Protein AF-A0A2S7TFT1-F1 (afdb_monomer_lite)

Structure (mmCIF, N/CA/C/O backbone):
data_AF-A0A2S7TFT1-F1
#
_entry.id   AF-A0A2S7TFT1-F1
#
loop_
_atom_site.group_PDB
_atom_site.id
_atom_site.type_symbol
_atom_site.label_atom_id
_atom_site.label_alt_id
_atom_site.label_comp_id
_atom_site.label_asym_id
_atom_site.label_entity_id
_atom_site.label_seq_id
_atom_site.pdbx_PDB_ins_code
_atom_site.Cartn_x
_atom_site.Cartn_y
_atom_site.Cartn_z
_atom_site.occupancy
_atom_site.B_iso_or_equiv
_atom_site.auth_seq_id
_atom_site.auth_comp_id
_atom_site.auth_asym_id
_atom_site.auth_atom_id
_atom_site.pdbx_PDB_model_num
ATOM 1 N N . MET A 1 1 ? 10.275 -1.640 -24.700 1.00 67.88 1 MET A N 1
ATOM 2 C CA . MET A 1 1 ? 9.915 -1.618 -23.260 1.00 67.88 1 MET A CA 1
ATOM 3 C C . MET A 1 1 ? 9.111 -2.873 -22.939 1.00 67.88 1 MET A C 1
ATOM 5 O O . MET A 1 1 ? 8.442 -3.371 -23.838 1.00 67.88 1 MET A O 1
ATOM 9 N N . GLU A 1 2 ? 9.144 -3.419 -21.720 1.00 80.25 2 GLU A N 1
ATOM 10 C CA . GLU A 1 2 ? 8.330 -4.613 -21.397 1.00 80.25 2 GLU A CA 1
ATOM 11 C C . GLU A 1 2 ? 6.823 -4.353 -21.506 1.00 80.25 2 GLU A C 1
ATOM 13 O O . GLU A 1 2 ? 6.069 -5.223 -21.947 1.00 80.25 2 GLU A O 1
ATOM 18 N N . ARG A 1 3 ? 6.401 -3.116 -21.223 1.00 81.62 3 ARG A N 1
ATOM 19 C CA . ARG A 1 3 ? 5.028 -2.649 -21.432 1.00 81.62 3 ARG A CA 1
ATOM 20 C C . ARG A 1 3 ? 4.532 -2.891 -22.859 1.00 81.62 3 ARG A C 1
ATOM 22 O O . ARG A 1 3 ? 3.497 -3.517 -23.027 1.00 81.62 3 ARG A O 1
ATOM 29 N N . GLU A 1 4 ? 5.280 -2.478 -23.885 1.00 83.31 4 GLU A N 1
ATOM 30 C CA . GLU A 1 4 ? 4.867 -2.599 -25.301 1.00 83.31 4 GLU A CA 1
ATOM 31 C C . GLU A 1 4 ? 4.579 -4.053 -25.712 1.00 83.31 4 GLU A C 1
ATOM 33 O O . GLU A 1 4 ? 3.767 -4.313 -26.600 1.00 83.31 4 GLU A O 1
ATOM 38 N N . ARG A 1 5 ? 5.243 -5.015 -25.058 1.00 84.94 5 ARG A N 1
ATOM 39 C CA . ARG A 1 5 ? 5.025 -6.448 -25.270 1.00 84.94 5 ARG A CA 1
ATOM 40 C C . ARG A 1 5 ? 3.758 -6.954 -24.576 1.00 84.94 5 ARG A C 1
ATOM 42 O O . ARG A 1 5 ? 3.110 -7.858 -25.101 1.00 84.94 5 ARG A O 1
ATOM 49 N N . LEU A 1 6 ? 3.437 -6.422 -23.398 1.00 85.12 6 LEU A N 1
ATOM 50 C CA . LEU A 1 6 ? 2.337 -6.893 -22.551 1.00 85.12 6 LEU A CA 1
ATOM 51 C C . LEU A 1 6 ? 1.022 -6.151 -22.779 1.00 85.12 6 LEU A C 1
ATOM 53 O O . LEU A 1 6 ? -0.034 -6.750 -22.609 1.00 85.12 6 LEU A O 1
ATOM 57 N N . GLU A 1 7 ? 1.062 -4.890 -23.191 1.00 85.12 7 GLU A N 1
ATOM 58 C CA . GLU A 1 7 ? -0.117 -4.046 -23.398 1.00 85.12 7 GLU A CA 1
ATOM 59 C C . GLU A 1 7 ? -1.136 -4.662 -24.380 1.00 85.12 7 GLU A C 1
ATOM 61 O O . GLU A 1 7 ? -2.324 -4.662 -24.064 1.00 85.12 7 GLU A O 1
ATOM 66 N N . PRO A 1 8 ? -0.738 -5.327 -25.488 1.00 88.62 8 PRO A N 1
ATOM 67 C CA . PRO A 1 8 ? -1.689 -6.057 -26.333 1.00 88.62 8 PRO A CA 1
ATOM 68 C C . PRO A 1 8 ? -2.310 -7.302 -25.674 1.00 88.62 8 PRO A C 1
ATOM 70 O O . PRO A 1 8 ? -3.360 -7.766 -26.116 1.00 88.62 8 PRO A O 1
ATOM 73 N N . LEU A 1 9 ? -1.651 -7.882 -24.665 1.00 87.38 9 LEU A N 1
ATOM 74 C CA . LEU A 1 9 ? -2.090 -9.096 -23.962 1.00 87.38 9 LEU A CA 1
ATOM 75 C C . LEU A 1 9 ? -2.944 -8.779 -22.725 1.00 87.38 9 LEU A C 1
ATOM 77 O O . LEU A 1 9 ? -3.787 -9.590 -22.345 1.00 87.38 9 LEU A O 1
ATOM 81 N N . MET A 1 10 ? -2.704 -7.629 -22.092 1.00 86.25 10 MET A N 1
ATOM 82 C CA . MET A 1 10 ? -3.341 -7.181 -20.851 1.00 86.25 10 MET A CA 1
ATOM 83 C C . MET A 1 10 ? -3.642 -5.672 -20.907 1.00 86.25 10 MET A C 1
ATOM 85 O O . MET A 1 10 ? -3.068 -4.901 -20.137 1.00 86.25 10 MET A O 1
ATOM 89 N N . PRO A 1 11 ? -4.507 -5.218 -21.831 1.00 85.81 11 PRO A N 1
ATOM 90 C CA . PRO A 1 11 ? -4.763 -3.790 -22.026 1.00 85.81 11 PRO A CA 1
ATOM 91 C C . PRO A 1 11 ? -5.423 -3.132 -20.807 1.00 85.81 11 PRO A C 1
ATOM 93 O O . PRO A 1 11 ? -5.208 -1.954 -20.552 1.00 85.81 11 PRO A O 1
ATOM 96 N N . ASP A 1 12 ? -6.185 -3.905 -20.030 1.00 88.75 12 ASP A N 1
ATOM 97 C CA . ASP A 1 12 ? -6.852 -3.469 -18.802 1.00 88.75 12 ASP A CA 1
ATOM 98 C C . ASP A 1 12 ? -5.865 -3.073 -17.696 1.00 88.75 12 ASP A C 1
ATOM 100 O O . ASP A 1 12 ? -6.166 -2.205 -16.886 1.00 88.75 12 ASP A O 1
ATOM 104 N N . LEU A 1 13 ? -4.675 -3.680 -17.667 1.00 85.50 13 LEU A N 1
ATOM 105 C CA . LEU A 1 13 ? -3.650 -3.373 -16.666 1.00 85.50 13 LEU A CA 1
ATOM 106 C C . LEU A 1 13 ? -3.025 -1.985 -16.868 1.00 85.50 13 LEU A C 1
ATOM 108 O O . LEU A 1 13 ? -2.578 -1.364 -15.908 1.00 85.50 13 LEU A O 1
ATOM 112 N N . PHE A 1 14 ? -2.978 -1.515 -18.115 1.00 86.81 14 PHE A N 1
ATOM 113 C CA . PHE A 1 14 ? -2.345 -0.247 -18.488 1.00 86.81 14 PHE A CA 1
ATOM 114 C C . PHE A 1 14 ? -3.366 0.842 -18.841 1.00 86.81 14 PHE A C 1
ATOM 116 O O . PHE A 1 14 ? -2.995 1.924 -19.303 1.00 86.81 14 PHE A O 1
ATOM 123 N N . GLU A 1 15 ? -4.655 0.571 -18.626 1.00 85.00 15 GLU A N 1
ATOM 124 C CA . GLU A 1 15 ? -5.732 1.508 -18.915 1.00 85.00 15 GLU A CA 1
ATOM 125 C C . GLU A 1 15 ? -5.546 2.798 -18.099 1.00 85.00 15 GLU A C 1
ATOM 127 O O . GLU A 1 15 ? -5.365 2.766 -16.884 1.00 85.00 15 GLU A O 1
ATOM 132 N N . ASN A 1 16 ? -5.604 3.954 -18.768 1.00 82.75 16 ASN A N 1
ATOM 133 C CA . ASN A 1 16 ? -5.379 5.286 -18.183 1.00 82.75 16 ASN A CA 1
ATOM 134 C C . ASN A 1 16 ? -3.944 5.570 -17.693 1.00 82.75 16 ASN A C 1
ATOM 136 O O . ASN A 1 16 ? -3.724 6.565 -17.002 1.00 82.75 16 ASN A O 1
ATOM 140 N N . ILE A 1 17 ? -2.957 4.751 -18.073 1.00 81.94 17 ILE A N 1
ATOM 141 C CA . ILE A 1 17 ? -1.540 5.007 -17.782 1.00 81.94 17 ILE A CA 1
ATOM 142 C C . ILE A 1 17 ? -0.868 5.605 -19.017 1.00 81.94 17 ILE A C 1
ATOM 144 O O . ILE A 1 17 ? -0.422 4.896 -19.922 1.00 81.94 17 ILE A O 1
ATOM 148 N N . GLU A 1 18 ? -0.769 6.931 -19.052 1.00 76.69 18 GLU A N 1
ATOM 149 C CA . GLU A 1 18 ? -0.161 7.662 -20.174 1.00 76.69 18 GLU A CA 1
ATOM 150 C C . GLU A 1 18 ? 1.365 7.813 -20.049 1.00 76.69 18 GLU A C 1
ATOM 152 O O . GLU A 1 18 ? 2.034 8.157 -21.021 1.00 76.69 18 GLU A O 1
ATOM 157 N N . THR A 1 19 ? 1.931 7.547 -18.868 1.00 75.69 19 THR A N 1
ATOM 158 C CA . THR A 1 19 ? 3.361 7.724 -18.581 1.00 75.69 19 THR A CA 1
ATOM 159 C C . THR A 1 19 ? 4.127 6.404 -18.578 1.00 75.69 19 THR A C 1
ATOM 161 O O . THR A 1 19 ? 3.555 5.321 -18.430 1.00 75.69 19 THR A O 1
ATOM 164 N N . GLU A 1 20 ? 5.451 6.493 -18.715 1.00 79.31 20 GLU A N 1
ATOM 165 C CA . GLU A 1 20 ? 6.334 5.371 -18.395 1.00 79.31 20 GLU A CA 1
ATOM 166 C C . GLU A 1 20 ? 6.215 5.030 -16.906 1.00 79.31 20 GLU A C 1
ATOM 168 O O . GLU A 1 20 ? 6.118 5.920 -16.058 1.00 79.31 20 GLU A O 1
ATOM 173 N N . ILE A 1 21 ? 6.183 3.732 -16.607 1.00 85.62 21 ILE A N 1
ATOM 174 C CA . ILE A 1 21 ? 6.066 3.204 -15.250 1.00 85.62 21 ILE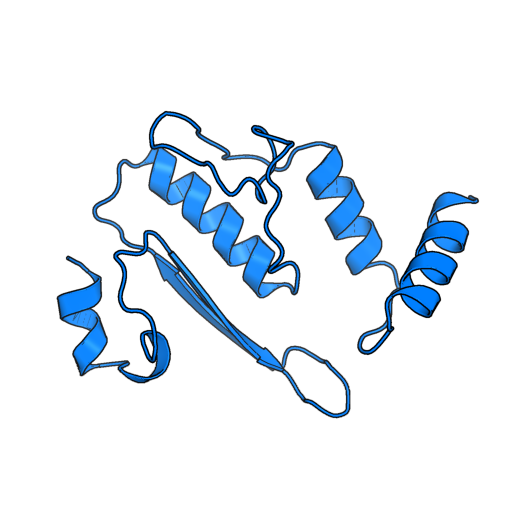 A CA 1
ATOM 175 C C . ILE A 1 21 ? 7.097 2.098 -15.039 1.00 85.62 21 ILE A C 1
ATOM 177 O O . ILE A 1 21 ? 7.282 1.232 -15.892 1.00 85.62 21 ILE A O 1
ATOM 181 N N . ASN A 1 22 ? 7.745 2.122 -13.878 1.00 88.50 22 ASN A N 1
ATOM 182 C CA . ASN A 1 22 ? 8.700 1.094 -13.463 1.00 88.50 22 ASN A CA 1
ATOM 183 C C . ASN A 1 22 ? 7.994 -0.136 -12.873 1.00 88.50 22 ASN A C 1
ATOM 185 O O . ASN A 1 22 ? 8.477 -1.262 -13.003 1.00 88.50 22 ASN A O 1
ATOM 189 N N . GLY A 1 23 ? 6.829 0.070 -12.264 1.00 90.12 23 GLY A N 1
ATOM 190 C CA . GLY A 1 23 ? 5.973 -0.968 -11.714 1.00 90.12 23 GLY A CA 1
ATOM 191 C C . GLY A 1 23 ? 4.537 -0.475 -11.568 1.00 90.12 23 GLY A C 1
ATOM 192 O O . GLY A 1 23 ? 4.267 0.721 -11.697 1.00 90.12 23 GLY A O 1
ATOM 193 N N . ILE A 1 24 ? 3.618 -1.421 -11.387 1.00 90.69 24 ILE A N 1
ATOM 194 C CA . ILE A 1 24 ? 2.247 -1.145 -10.953 1.00 90.69 24 ILE A CA 1
ATOM 195 C C . ILE A 1 24 ? 1.654 -2.354 -10.227 1.00 90.69 24 ILE A C 1
ATOM 197 O O . ILE A 1 24 ? 1.802 -3.494 -10.680 1.00 90.69 24 ILE A O 1
ATOM 201 N N . ALA A 1 25 ? 0.915 -2.088 -9.154 1.00 92.19 25 ALA A N 1
ATOM 202 C CA . ALA A 1 25 ? 0.017 -3.014 -8.488 1.00 92.19 25 ALA A CA 1
ATOM 203 C C . ALA A 1 25 ? -1.444 -2.675 -8.832 1.00 92.19 25 ALA A C 1
ATOM 205 O O . ALA A 1 25 ? -2.023 -1.721 -8.313 1.00 92.19 25 ALA A O 1
ATOM 206 N N . ASP A 1 26 ? -2.062 -3.489 -9.686 1.00 91.75 26 ASP A N 1
ATOM 207 C CA . ASP A 1 26 ? -3.501 -3.450 -9.953 1.00 91.75 26 ASP A CA 1
ATOM 208 C C . ASP A 1 26 ? -4.237 -4.318 -8.933 1.00 91.75 26 ASP A C 1
ATOM 210 O O . ASP A 1 26 ? -3.930 -5.499 -8.764 1.00 91.75 26 ASP A O 1
ATOM 214 N N . ILE A 1 27 ? -5.191 -3.729 -8.219 1.00 92.56 27 ILE A N 1
ATOM 215 C CA . ILE A 1 27 ? -5.806 -4.329 -7.037 1.00 92.56 27 ILE A CA 1
ATOM 216 C C . ILE A 1 27 ? -7.316 -4.258 -7.180 1.00 92.56 27 ILE A C 1
ATOM 218 O O . ILE A 1 27 ? -7.907 -3.187 -7.319 1.00 92.56 27 ILE A O 1
ATOM 222 N N . ARG A 1 28 ? -7.956 -5.418 -7.060 1.00 93.12 28 ARG A N 1
ATOM 223 C CA . ARG A 1 28 ? -9.410 -5.535 -7.057 1.00 93.12 28 ARG A CA 1
ATOM 224 C C . ARG A 1 28 ? -9.875 -5.741 -5.633 1.00 93.12 28 ARG A C 1
ATOM 226 O O . ARG A 1 28 ? -9.362 -6.592 -4.905 1.00 93.12 28 ARG A O 1
ATOM 233 N N . PHE A 1 29 ? -10.871 -4.966 -5.239 1.00 93.69 29 PHE A N 1
ATOM 234 C CA . PHE A 1 29 ? -11.484 -5.079 -3.930 1.00 93.69 29 PHE A CA 1
ATOM 235 C C . PHE A 1 29 ? -12.998 -4.980 -4.042 1.00 93.69 29 PHE A C 1
ATOM 237 O O . PHE A 1 29 ? -13.551 -4.381 -4.963 1.00 93.69 29 PHE A O 1
ATOM 244 N N . ASP A 1 30 ? -13.666 -5.601 -3.086 1.00 95.19 30 ASP A N 1
ATOM 245 C CA . ASP A 1 30 ? -15.111 -5.558 -2.967 1.00 95.19 30 ASP A CA 1
ATOM 246 C C . ASP A 1 30 ? -15.548 -4.196 -2.407 1.00 95.19 30 ASP A C 1
ATOM 248 O O . ASP A 1 30 ? -15.071 -3.769 -1.358 1.00 95.19 30 ASP A O 1
ATOM 252 N N . THR A 1 31 ? -16.446 -3.488 -3.089 1.00 92.50 31 THR A N 1
ATOM 253 C CA . THR A 1 31 ? -16.822 -2.113 -2.712 1.00 92.50 31 THR A CA 1
ATOM 254 C C . THR A 1 31 ? -17.766 -2.032 -1.512 1.00 92.50 31 THR A C 1
ATOM 256 O O . THR A 1 31 ? -17.973 -0.944 -0.980 1.00 92.50 31 THR A O 1
ATOM 259 N N . GLU A 1 32 ? -18.353 -3.151 -1.080 1.00 93.88 32 GLU A N 1
ATOM 260 C CA . GLU A 1 32 ? -19.236 -3.198 0.092 1.00 93.88 32 GLU A CA 1
ATOM 261 C C . GLU A 1 32 ? -18.452 -3.516 1.371 1.00 93.88 32 GLU A C 1
ATOM 263 O O . GLU A 1 32 ? -18.672 -2.922 2.428 1.00 93.88 32 GLU A O 1
ATOM 268 N N . THR A 1 33 ? -17.512 -4.451 1.272 1.00 94.81 33 THR A N 1
ATOM 269 C CA . THR A 1 33 ? -16.728 -4.989 2.385 1.00 94.81 33 THR A CA 1
ATOM 270 C C . THR A 1 33 ? -15.311 -4.434 2.446 1.00 94.81 33 THR A C 1
ATOM 272 O O . THR A 1 33 ? -14.659 -4.584 3.476 1.00 94.81 33 THR A O 1
ATOM 275 N N . PHE A 1 34 ? -14.837 -3.786 1.379 1.00 93.50 34 PHE A N 1
ATOM 276 C CA . PHE A 1 34 ? -13.481 -3.250 1.214 1.00 93.50 34 PHE A CA 1
ATOM 277 C C . PHE A 1 34 ? -12.370 -4.304 1.322 1.00 93.50 34 PHE A C 1
ATOM 279 O O . PHE A 1 34 ? -11.214 -3.970 1.580 1.00 93.50 34 PHE A O 1
ATOM 286 N N . ASN A 1 35 ? -12.703 -5.583 1.137 1.00 93.19 35 ASN A N 1
ATOM 287 C CA . ASN A 1 35 ? -11.715 -6.653 1.115 1.00 93.19 35 ASN A CA 1
ATOM 288 C C . ASN A 1 35 ? -11.061 -6.740 -0.261 1.00 93.19 35 ASN A C 1
ATOM 290 O O . ASN A 1 35 ? -11.757 -6.802 -1.274 1.00 93.19 35 ASN A O 1
ATOM 294 N N . ILE A 1 36 ? -9.733 -6.814 -0.280 1.00 93.56 36 ILE A N 1
ATOM 295 C CA . ILE A 1 36 ? -8.968 -7.139 -1.485 1.00 93.56 36 ILE A CA 1
ATOM 296 C C . ILE A 1 36 ? -9.279 -8.588 -1.876 1.00 93.56 36 ILE A C 1
ATOM 298 O O . ILE A 1 36 ? -9.203 -9.488 -1.037 1.00 93.56 36 ILE A O 1
ATOM 302 N N . SER A 1 37 ? -9.654 -8.803 -3.133 1.00 94.56 37 SER A N 1
ATOM 303 C CA . SER A 1 37 ? -10.006 -10.114 -3.689 1.00 94.56 37 SER A CA 1
ATOM 304 C C . SER A 1 37 ? -8.969 -10.636 -4.679 1.00 94.56 37 SER A C 1
ATOM 306 O O . SER A 1 37 ? -8.823 -11.849 -4.811 1.00 94.56 37 SER A O 1
ATOM 308 N N . ASP A 1 38 ? -8.248 -9.737 -5.349 1.00 94.31 38 ASP A N 1
ATOM 309 C CA . ASP A 1 38 ? -7.239 -10.059 -6.355 1.00 94.31 38 ASP A CA 1
ATOM 310 C C . ASP A 1 38 ? -6.207 -8.927 -6.447 1.00 94.31 38 ASP A C 1
ATOM 312 O O . ASP A 1 38 ? -6.533 -7.762 -6.204 1.00 94.31 38 ASP A O 1
ATOM 316 N N . ALA A 1 39 ? -4.967 -9.274 -6.790 1.00 93.38 39 ALA A N 1
ATOM 317 C CA . ALA A 1 39 ? -3.917 -8.306 -7.073 1.00 93.38 39 ALA A CA 1
ATOM 318 C C . ALA A 1 39 ? -2.988 -8.830 -8.174 1.00 93.38 39 ALA A C 1
ATOM 320 O O . ALA A 1 39 ? -2.552 -9.984 -8.142 1.00 93.38 39 ALA A O 1
ATOM 321 N N . ARG A 1 40 ? -2.657 -7.964 -9.131 1.00 93.44 40 ARG A N 1
ATOM 322 C CA . ARG A 1 40 ? -1.716 -8.218 -10.223 1.00 93.44 40 ARG A CA 1
ATOM 323 C C . ARG A 1 40 ? -0.593 -7.199 -10.144 1.00 93.44 40 ARG A C 1
ATOM 325 O O . ARG A 1 40 ? -0.847 -6.017 -9.957 1.00 93.44 40 ARG A O 1
ATOM 332 N N . ILE A 1 41 ? 0.643 -7.660 -10.300 1.00 93.31 41 ILE A N 1
ATOM 333 C CA . ILE A 1 41 ? 1.823 -6.797 -10.265 1.00 93.31 41 ILE A CA 1
ATOM 334 C C . ILE A 1 41 ? 2.535 -6.879 -11.611 1.00 93.31 41 ILE A C 1
ATOM 336 O O . ILE A 1 41 ? 2.834 -7.975 -12.093 1.00 93.31 41 ILE A O 1
ATOM 340 N N . PHE A 1 42 ? 2.834 -5.721 -12.190 1.00 93.00 42 PHE A N 1
ATOM 341 C CA . PHE A 1 42 ? 3.774 -5.572 -13.294 1.00 93.00 42 PHE A CA 1
ATOM 342 C C . PHE A 1 42 ? 5.052 -4.902 -12.791 1.00 93.00 42 PHE A C 1
ATOM 344 O O . PHE A 1 42 ? 5.000 -3.995 -11.968 1.00 93.00 42 PHE A O 1
ATOM 351 N N . ILE A 1 43 ? 6.193 -5.361 -13.307 1.00 92.00 43 ILE A N 1
ATOM 352 C CA . ILE A 1 43 ? 7.524 -4.812 -13.039 1.00 92.00 43 ILE A CA 1
ATOM 353 C C . ILE A 1 43 ? 8.246 -4.708 -14.380 1.00 92.00 43 ILE A C 1
ATOM 355 O O . ILE A 1 43 ? 8.359 -5.713 -15.090 1.00 92.00 43 ILE A O 1
ATOM 359 N N . ASP A 1 44 ? 8.774 -3.532 -14.714 1.00 90.81 44 ASP A N 1
ATOM 360 C CA . ASP A 1 44 ? 9.670 -3.401 -15.859 1.00 90.81 44 ASP A CA 1
ATOM 361 C C . ASP A 1 44 ? 11.049 -3.975 -15.504 1.00 90.81 44 ASP A C 1
ATOM 363 O O . ASP A 1 44 ? 11.776 -3.442 -14.666 1.00 90.81 44 ASP A O 1
ATOM 367 N N . ILE A 1 45 ? 11.424 -5.082 -16.143 1.00 89.69 45 ILE A N 1
ATOM 368 C CA . ILE A 1 45 ? 12.705 -5.761 -15.905 1.00 89.69 45 ILE A CA 1
ATOM 369 C C . ILE A 1 45 ? 13.885 -5.131 -16.659 1.00 89.69 45 ILE A C 1
ATOM 371 O O . ILE A 1 45 ? 15.007 -5.623 -16.544 1.00 89.69 45 ILE A O 1
ATOM 375 N N . LEU A 1 46 ? 13.657 -4.069 -17.437 1.00 89.75 46 LEU A N 1
ATOM 376 C CA . LEU A 1 46 ? 14.719 -3.332 -18.132 1.00 89.75 46 LEU A CA 1
ATOM 377 C C . LEU A 1 46 ? 15.427 -2.305 -17.234 1.00 89.75 46 LEU A C 1
ATOM 379 O O . LEU A 1 46 ? 16.407 -1.688 -17.654 1.00 89.75 46 LEU A O 1
ATOM 383 N N . GLN A 1 47 ? 14.960 -2.144 -15.998 1.00 87.75 47 GLN A N 1
ATOM 384 C CA . GLN A 1 47 ? 15.573 -1.294 -14.983 1.00 87.75 47 GLN A CA 1
ATOM 385 C C . GLN A 1 47 ? 16.914 -1.862 -14.465 1.00 87.75 47 GLN A C 1
ATOM 387 O O . GLN A 1 47 ? 17.170 -3.068 -14.559 1.00 87.75 47 GLN A O 1
ATOM 392 N N . PRO A 1 48 ? 17.773 -1.032 -13.839 1.00 88.69 48 PRO A N 1
ATOM 393 C CA . PRO A 1 48 ? 18.902 -1.528 -13.056 1.00 88.69 48 PRO A CA 1
ATOM 394 C C . PRO A 1 48 ? 18.444 -2.519 -11.977 1.00 88.69 48 PRO A C 1
ATOM 396 O O . PRO A 1 48 ? 17.395 -2.341 -11.362 1.00 88.69 48 PRO A O 1
ATOM 399 N N . LYS A 1 49 ? 19.253 -3.550 -11.695 1.00 86.56 49 LYS A N 1
ATOM 400 C CA . LYS A 1 49 ? 18.891 -4.631 -10.757 1.00 86.56 49 LYS A CA 1
ATOM 401 C C . LYS A 1 49 ? 18.396 -4.118 -9.395 1.00 86.56 49 LYS A C 1
ATOM 403 O O . LYS A 1 49 ? 17.401 -4.611 -8.877 1.00 86.56 49 LYS A O 1
ATOM 408 N N . GLU A 1 50 ? 19.090 -3.145 -8.817 1.00 83.38 50 GLU A N 1
ATOM 409 C CA . GLU A 1 50 ? 18.752 -2.588 -7.499 1.00 83.38 50 GLU A CA 1
ATOM 410 C C . GLU A 1 50 ? 17.425 -1.799 -7.528 1.00 83.38 50 GLU A C 1
ATOM 412 O O . GLU A 1 50 ? 16.656 -1.821 -6.561 1.00 83.38 50 GLU A O 1
ATOM 417 N N . SER A 1 51 ? 17.105 -1.170 -8.664 1.00 88.31 51 SER A N 1
ATOM 418 C CA . SER A 1 51 ? 15.819 -0.505 -8.901 1.00 88.31 51 SER A CA 1
ATOM 419 C C . SER A 1 51 ? 14.677 -1.514 -9.042 1.00 88.31 51 SER A C 1
ATOM 421 O O . SER A 1 51 ? 13.589 -1.279 -8.520 1.00 88.31 51 SER A O 1
ATOM 423 N N . ILE A 1 52 ? 14.928 -2.678 -9.658 1.00 90.75 52 ILE A N 1
ATOM 424 C CA . ILE A 1 52 ? 13.949 -3.776 -9.731 1.00 90.75 52 ILE A CA 1
ATOM 425 C C . ILE A 1 52 ? 13.586 -4.259 -8.323 1.00 90.75 52 ILE A C 1
ATOM 427 O O . ILE A 1 52 ? 12.407 -4.391 -8.012 1.00 90.75 52 ILE A O 1
ATOM 431 N N . GLU A 1 53 ? 14.572 -4.498 -7.452 1.00 91.50 53 GLU A N 1
ATOM 432 C CA . GLU A 1 53 ? 14.317 -4.940 -6.070 1.00 91.50 53 GLU A CA 1
ATOM 433 C C . GLU A 1 53 ? 13.503 -3.902 -5.280 1.00 91.50 53 GLU A C 1
ATOM 435 O O . GLU A 1 53 ? 12.565 -4.263 -4.565 1.00 91.50 53 GLU A O 1
ATOM 440 N N . THR A 1 54 ? 13.810 -2.615 -5.470 1.00 90.56 54 THR A N 1
ATOM 441 C CA . THR A 1 54 ? 13.046 -1.503 -4.883 1.00 90.56 54 THR A CA 1
ATOM 442 C C . THR A 1 54 ? 11.599 -1.485 -5.381 1.00 90.56 54 THR A C 1
ATOM 444 O O . THR A 1 54 ? 10.674 -1.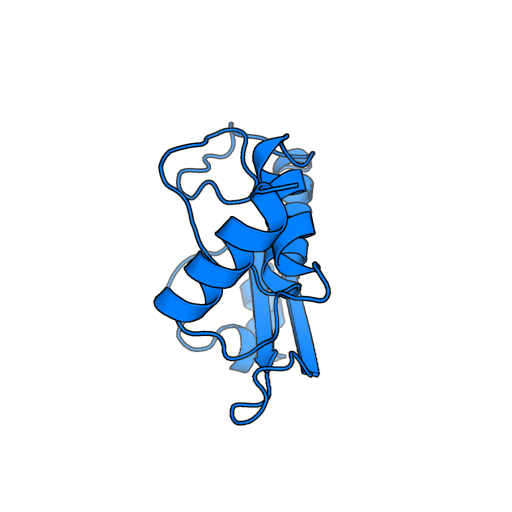389 -4.574 1.00 90.56 54 THR A O 1
ATOM 447 N N . THR A 1 55 ? 11.400 -1.630 -6.694 1.00 91.88 55 THR A N 1
ATOM 448 C CA . THR A 1 55 ? 10.072 -1.655 -7.323 1.00 91.88 55 THR A CA 1
ATOM 449 C C . THR A 1 55 ? 9.265 -2.856 -6.830 1.00 91.88 55 THR A C 1
ATOM 451 O O . THR A 1 55 ? 8.121 -2.709 -6.426 1.00 91.88 55 THR A O 1
ATOM 454 N N . ILE A 1 56 ? 9.865 -4.050 -6.765 1.00 93.44 56 ILE A N 1
ATOM 455 C CA . ILE A 1 56 ? 9.199 -5.256 -6.250 1.00 93.44 56 ILE A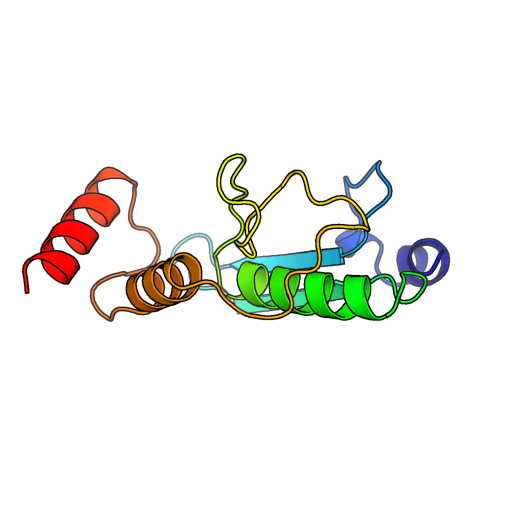 CA 1
ATOM 456 C C . ILE A 1 56 ? 8.713 -5.045 -4.815 1.00 93.44 56 ILE A C 1
ATOM 458 O O . ILE A 1 56 ? 7.580 -5.405 -4.491 1.00 93.44 56 ILE A O 1
ATOM 462 N N . LEU A 1 57 ? 9.559 -4.484 -3.944 1.00 93.62 57 LEU A N 1
ATOM 463 C CA . LEU A 1 57 ? 9.177 -4.233 -2.557 1.00 93.62 57 LEU A CA 1
ATOM 464 C C . LEU A 1 57 ? 7.998 -3.255 -2.480 1.00 93.62 57 LEU A C 1
ATOM 466 O O . LEU A 1 57 ? 7.066 -3.479 -1.706 1.00 93.62 57 LEU A O 1
ATOM 470 N N . GLU A 1 58 ? 8.019 -2.204 -3.297 1.00 92.88 58 GLU A N 1
ATOM 471 C CA . GLU A 1 58 ? 6.934 -1.233 -3.413 1.00 92.88 58 GLU A CA 1
ATOM 472 C C . GLU A 1 58 ? 5.631 -1.861 -3.890 1.00 92.88 58 GLU A C 1
ATOM 474 O O . GLU A 1 58 ? 4.645 -1.800 -3.156 1.00 92.88 58 GLU A O 1
ATOM 479 N N . GLU A 1 59 ? 5.627 -2.538 -5.036 1.00 94.00 59 GLU A N 1
ATOM 480 C CA . GLU A 1 59 ? 4.395 -3.091 -5.599 1.00 94.00 59 GLU A CA 1
ATOM 481 C C . GLU A 1 59 ? 3.786 -4.179 -4.708 1.00 94.00 59 GLU A C 1
ATOM 483 O O . GLU A 1 59 ? 2.567 -4.248 -4.545 1.00 94.00 59 GLU A O 1
ATOM 488 N N . ILE A 1 60 ? 4.614 -4.990 -4.036 1.00 94.44 60 ILE A N 1
ATOM 489 C CA . ILE A 1 60 ? 4.121 -5.926 -3.014 1.00 94.44 60 ILE A CA 1
ATOM 490 C C . ILE A 1 60 ? 3.450 -5.157 -1.871 1.00 94.44 60 ILE A C 1
ATOM 492 O O . ILE A 1 60 ? 2.380 -5.558 -1.410 1.00 94.44 60 ILE A O 1
ATOM 496 N N . THR A 1 61 ? 4.034 -4.047 -1.422 1.00 93.69 61 THR A N 1
ATOM 497 C CA . THR A 1 61 ? 3.467 -3.230 -0.338 1.00 93.69 61 THR A CA 1
ATOM 498 C C . THR A 1 61 ? 2.169 -2.541 -0.753 1.00 93.69 61 THR A C 1
ATOM 500 O O . THR A 1 61 ? 1.231 -2.450 0.039 1.00 93.69 61 THR A O 1
ATOM 503 N N . GLN A 1 62 ? 2.069 -2.087 -1.996 1.00 91.88 62 GLN A N 1
ATOM 504 C CA . GLN A 1 62 ? 0.831 -1.514 -2.509 1.00 91.88 62 GLN A CA 1
ATOM 505 C C . GLN A 1 62 ? -0.254 -2.594 -2.631 1.00 91.88 62 GLN A C 1
ATOM 507 O O . GLN A 1 62 ? -1.373 -2.377 -2.158 1.00 91.88 62 GLN A O 1
ATOM 512 N N . SER A 1 63 ? 0.101 -3.793 -3.122 1.00 93.25 63 SER A N 1
ATOM 513 C CA . SER A 1 63 ? -0.810 -4.942 -3.301 1.00 93.25 63 SER A CA 1
ATOM 514 C C . SER A 1 63 ? -1.517 -5.404 -2.023 1.00 93.25 63 SER A C 1
ATOM 516 O O . SER A 1 63 ? -2.594 -5.994 -2.083 1.00 93.25 63 SER A O 1
ATOM 518 N N . ILE A 1 64 ? -0.946 -5.095 -0.856 1.00 91.50 64 ILE A N 1
ATOM 519 C CA . ILE A 1 64 ? -1.522 -5.428 0.451 1.00 91.50 64 ILE A CA 1
ATOM 520 C C . ILE A 1 64 ? -2.426 -4.331 1.038 1.00 91.50 64 ILE A C 1
ATOM 522 O O . ILE A 1 64 ? -2.914 -4.479 2.160 1.00 91.50 64 ILE A O 1
ATOM 526 N N . GLY A 1 65 ? -2.672 -3.244 0.301 1.00 88.88 65 GLY A N 1
ATOM 527 C CA . GLY A 1 65 ? -3.599 -2.177 0.690 1.00 88.88 65 GLY A CA 1
ATOM 528 C C . GLY A 1 65 ? -2.942 -0.893 1.203 1.00 88.88 65 GLY A C 1
ATOM 529 O O . GLY A 1 65 ? -3.601 -0.117 1.897 1.00 88.88 65 GLY A O 1
ATOM 530 N N . LEU A 1 66 ? -1.665 -0.647 0.882 1.00 87.06 66 LEU A N 1
ATOM 531 C CA . LEU A 1 66 ? -0.953 0.602 1.200 1.00 87.06 66 LEU A CA 1
ATOM 532 C C . LEU A 1 66 ? -0.492 1.314 -0.077 1.00 87.06 66 LEU A C 1
ATOM 534 O O . LEU A 1 66 ? 0.697 1.434 -0.340 1.00 87.06 66 LEU A O 1
ATOM 538 N N . MET A 1 67 ? -1.446 1.809 -0.861 1.00 79.88 67 MET A N 1
ATOM 539 C CA . MET A 1 67 ? -1.196 2.470 -2.155 1.00 79.88 67 MET A CA 1
ATOM 540 C C . MET A 1 67 ? -0.775 3.948 -2.030 1.00 79.88 67 MET A C 1
ATOM 542 O O . MET A 1 67 ? -0.706 4.659 -3.026 1.00 79.88 67 MET A O 1
ATOM 546 N N . ASN A 1 68 ? -0.586 4.460 -0.808 1.00 75.62 68 ASN A N 1
ATOM 547 C CA . ASN A 1 68 ? -0.328 5.882 -0.600 1.00 75.62 68 ASN A CA 1
ATOM 548 C C . ASN A 1 68 ? 1.156 6.209 -0.720 1.00 75.62 68 ASN A C 1
ATOM 550 O O . ASN A 1 68 ? 1.999 5.585 -0.077 1.00 75.62 68 ASN A O 1
ATOM 554 N N . ASN A 1 69 ? 1.412 7.291 -1.438 1.00 78.06 69 ASN A N 1
ATOM 555 C CA . ASN A 1 69 ? 2.716 7.896 -1.610 1.00 78.06 69 ASN A CA 1
ATOM 556 C C . ASN A 1 69 ? 3.025 8.924 -0.506 1.00 78.06 69 ASN A C 1
ATOM 558 O O . ASN A 1 69 ? 2.125 9.513 0.101 1.00 78.06 69 ASN A O 1
ATOM 562 N N . LEU A 1 70 ? 4.313 9.119 -0.219 1.00 80.44 70 LEU A N 1
ATOM 563 C CA . LEU A 1 70 ? 4.847 10.038 0.783 1.00 80.44 70 LEU A CA 1
ATOM 564 C C . LEU A 1 70 ? 5.995 10.874 0.198 1.00 80.44 70 LEU A C 1
ATOM 566 O O . LEU A 1 70 ? 7.002 10.347 -0.263 1.00 80.44 70 LEU A O 1
ATOM 570 N N . GLU A 1 71 ? 5.928 12.192 0.364 1.00 80.69 71 GLU A N 1
ATOM 571 C CA . GLU A 1 71 ? 6.981 13.117 -0.091 1.00 80.69 71 GLU A CA 1
ATOM 572 C C . GLU A 1 71 ? 8.194 13.218 0.845 1.00 80.69 71 GLU A C 1
ATOM 574 O O . GLU A 1 71 ? 9.241 13.739 0.465 1.00 80.69 71 GLU A O 1
ATOM 579 N N . LYS A 1 72 ? 8.060 12.804 2.111 1.00 83.25 72 LYS A N 1
ATOM 580 C CA . LYS A 1 72 ? 8.978 13.242 3.180 1.00 83.25 72 LYS A CA 1
ATOM 581 C C . LYS A 1 72 ? 10.078 12.244 3.545 1.00 83.25 72 LYS A C 1
ATOM 583 O O . LYS A 1 72 ? 11.131 12.653 4.033 1.00 83.25 72 LYS A O 1
ATOM 588 N N . TYR A 1 73 ? 9.833 10.948 3.392 1.00 84.00 73 TYR A N 1
ATOM 589 C CA . TYR A 1 73 ? 10.668 9.905 3.992 1.00 84.00 73 TYR A CA 1
ATOM 590 C C . TYR A 1 73 ? 11.414 9.124 2.912 1.00 84.00 73 TYR A C 1
ATOM 592 O O . TYR A 1 73 ? 10.934 8.091 2.472 1.00 84.00 73 TYR A O 1
ATOM 600 N N . SER A 1 74 ? 12.593 9.597 2.501 1.00 85.31 74 SER A N 1
ATOM 601 C CA . SER A 1 74 ? 13.362 9.013 1.385 1.00 85.31 74 SER A CA 1
ATOM 602 C C . SER A 1 74 ? 13.839 7.575 1.594 1.00 85.31 74 SER A C 1
ATOM 604 O O . SER A 1 74 ? 14.204 6.908 0.636 1.00 85.31 74 SER A O 1
ATOM 606 N N . ASN A 1 75 ? 13.842 7.089 2.836 1.00 87.06 75 ASN A N 1
ATOM 607 C CA . ASN A 1 75 ? 14.157 5.703 3.174 1.00 87.06 75 ASN A CA 1
ATOM 608 C C . ASN A 1 75 ? 12.910 4.809 3.289 1.00 87.06 75 ASN A C 1
ATOM 610 O O . ASN A 1 75 ? 13.027 3.680 3.760 1.00 87.06 75 ASN A O 1
ATOM 614 N N . SER A 1 76 ? 11.725 5.337 2.979 1.00 89.50 76 SER A N 1
ATOM 615 C CA . SER A 1 76 ? 10.460 4.612 3.020 1.00 89.50 76 SER A CA 1
ATOM 616 C C . SER A 1 76 ? 10.158 3.994 1.666 1.00 89.50 76 SER A C 1
ATOM 618 O O . SER A 1 76 ? 10.376 4.609 0.622 1.00 89.50 76 SER A O 1
ATOM 620 N N . VAL A 1 77 ? 9.550 2.810 1.696 1.00 88.75 77 VAL A N 1
ATOM 621 C CA . VAL A 1 77 ? 8.997 2.185 0.490 1.00 88.75 77 VAL A CA 1
ATOM 622 C C . VAL A 1 77 ? 7.907 3.047 -0.172 1.00 88.75 77 VAL A C 1
ATOM 624 O O . VAL A 1 7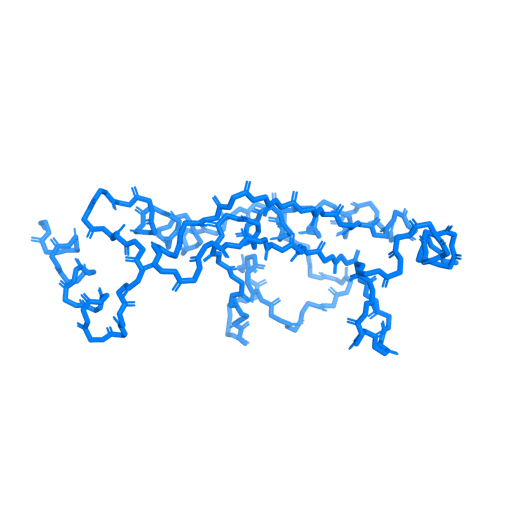7 ? 7.703 2.928 -1.372 1.00 88.75 77 VAL A O 1
ATOM 627 N N . PHE A 1 78 ? 7.273 3.964 0.566 1.00 85.94 78 PHE A N 1
ATOM 628 C CA . PHE A 1 78 ? 6.236 4.874 0.063 1.00 85.94 78 PHE A CA 1
ATOM 629 C C . PHE A 1 78 ? 6.788 6.176 -0.535 1.00 85.94 78 PHE A C 1
ATOM 631 O O . PHE A 1 78 ? 6.015 7.082 -0.828 1.00 85.94 78 PHE A O 1
ATOM 638 N N . TYR A 1 79 ? 8.109 6.349 -0.634 1.00 86.94 79 TYR A N 1
ATOM 639 C CA . TYR A 1 79 ? 8.682 7.606 -1.112 1.00 86.94 79 TYR A CA 1
ATOM 640 C C . TYR A 1 79 ? 8.371 7.849 -2.594 1.00 86.94 79 TYR A C 1
ATOM 642 O O . TYR A 1 79 ? 8.758 7.042 -3.428 1.00 86.94 79 TYR A O 1
ATOM 650 N N . GLU A 1 80 ? 7.729 8.964 -2.939 1.00 81.31 80 GLU A N 1
ATOM 651 C CA . GLU A 1 80 ? 7.319 9.215 -4.335 1.00 81.31 80 GLU A CA 1
ATOM 652 C C . GLU A 1 80 ? 8.411 9.826 -5.212 1.00 81.31 80 GLU A C 1
ATOM 654 O O . GLU A 1 80 ? 8.442 9.611 -6.418 1.00 81.31 80 GLU A O 1
ATOM 659 N N . ASN A 1 81 ? 9.354 10.553 -4.612 1.00 80.38 81 ASN A N 1
ATOM 660 C CA . ASN A 1 81 ? 10.425 11.232 -5.344 1.00 80.38 81 ASN A CA 1
ATOM 661 C C . ASN A 1 81 ? 11.645 10.316 -5.535 1.00 80.38 81 ASN A C 1
ATOM 663 O O . ASN A 1 81 ? 12.793 10.765 -5.463 1.00 80.38 81 ASN A O 1
ATOM 667 N N . LYS A 1 82 ? 11.405 9.012 -5.722 1.00 74.62 82 LYS A N 1
ATOM 668 C CA . LYS A 1 82 ? 12.459 8.043 -6.026 1.00 74.62 82 LYS A CA 1
ATOM 669 C C . LYS A 1 82 ? 13.074 8.406 -7.373 1.00 74.62 82 LYS A C 1
ATOM 671 O O . LYS A 1 82 ? 12.399 8.487 -8.392 1.00 74.62 82 LYS A O 1
ATOM 676 N N . VAL A 1 83 ? 14.378 8.618 -7.354 1.00 73.19 83 VAL A N 1
ATOM 677 C CA . VAL A 1 83 ? 15.224 8.642 -8.547 1.00 73.19 83 VAL A CA 1
ATOM 678 C C . VAL A 1 83 ? 16.072 7.376 -8.536 1.00 73.19 83 VAL A C 1
ATOM 680 O O . VAL A 1 83 ? 16.238 6.777 -7.475 1.00 73.19 83 VAL A O 1
ATOM 683 N N . ASP A 1 84 ? 16.661 6.993 -9.668 1.00 69.62 84 ASP A N 1
ATOM 684 C CA . ASP A 1 84 ? 17.445 5.749 -9.798 1.00 69.62 84 ASP A CA 1
ATOM 685 C C . ASP A 1 84 ? 18.574 5.586 -8.760 1.00 69.62 84 ASP A C 1
ATOM 687 O O . ASP A 1 84 ? 19.049 4.481 -8.518 1.00 69.62 84 ASP A O 1
ATOM 691 N N . SER A 1 85 ? 19.019 6.675 -8.124 1.00 67.69 85 SER A N 1
ATOM 692 C CA . SER A 1 85 ? 20.024 6.654 -7.054 1.00 67.69 85 SER A CA 1
ATOM 693 C C . SER A 1 85 ? 19.468 6.374 -5.648 1.00 67.69 85 SER A C 1
ATOM 695 O O . SER A 1 85 ? 20.249 6.263 -4.702 1.00 67.69 85 SER A O 1
ATOM 697 N N . ILE A 1 86 ? 18.146 6.268 -5.482 1.00 74.94 86 ILE A N 1
ATOM 698 C CA . ILE A 1 86 ? 17.473 5.984 -4.209 1.00 74.94 86 ILE A CA 1
ATOM 699 C C . ILE A 1 86 ? 16.991 4.534 -4.221 1.00 74.94 86 ILE A C 1
ATOM 701 O O . ILE A 1 86 ? 15.924 4.211 -4.737 1.00 74.94 86 ILE A O 1
ATOM 705 N N . ILE A 1 87 ? 17.785 3.663 -3.604 1.00 81.50 87 ILE A N 1
ATOM 706 C CA . ILE A 1 87 ? 17.518 2.228 -3.512 1.00 81.50 87 ILE A CA 1
ATOM 707 C C . ILE A 1 87 ? 16.896 1.907 -2.149 1.00 81.50 87 ILE A C 1
ATOM 709 O O . ILE A 1 87 ? 17.501 2.163 -1.106 1.00 81.50 87 ILE A O 1
ATOM 713 N N . THR A 1 88 ? 15.690 1.332 -2.152 1.00 83.19 88 THR A N 1
ATOM 714 C CA . THR A 1 88 ? 14.964 0.912 -0.940 1.00 83.19 88 THR A CA 1
ATOM 715 C C . THR A 1 88 ? 14.632 -0.572 -1.030 1.00 83.19 88 THR A C 1
ATOM 717 O O . THR A 1 88 ? 13.557 -0.959 -1.471 1.00 83.19 88 THR A O 1
ATOM 720 N N . VAL A 1 89 ? 15.571 -1.409 -0.590 1.00 86.50 89 VAL A N 1
ATOM 721 C CA . VAL A 1 89 ? 15.444 -2.882 -0.609 1.00 86.50 89 VAL A CA 1
ATOM 722 C C . VAL A 1 89 ? 14.979 -3.476 0.722 1.00 86.50 89 VAL A C 1
ATOM 724 O O . VAL A 1 89 ? 14.790 -4.683 0.845 1.00 86.50 89 VAL A O 1
ATOM 727 N N . GLU A 1 90 ? 14.760 -2.635 1.734 1.00 91.75 90 GLU A N 1
ATOM 728 C CA . GLU A 1 90 ? 14.239 -3.048 3.032 1.00 91.75 90 GLU A CA 1
ATOM 729 C C . GLU A 1 90 ? 13.207 -2.054 3.558 1.00 91.75 90 GLU A C 1
ATOM 731 O O . GLU A 1 90 ? 13.335 -0.843 3.388 1.00 91.75 90 GLU A O 1
ATOM 736 N N . TYR A 1 91 ? 12.224 -2.565 4.299 1.00 93.88 91 TYR A N 1
ATOM 737 C CA . TYR A 1 91 ? 11.297 -1.719 5.038 1.00 93.88 91 TYR A CA 1
ATOM 738 C C . TYR A 1 91 ? 12.013 -0.909 6.121 1.00 93.88 91 TYR A C 1
ATOM 740 O O . TYR A 1 91 ? 12.654 -1.470 7.027 1.00 93.88 91 TYR A O 1
ATOM 748 N N . SER A 1 92 ? 11.792 0.404 6.112 1.00 93.50 92 SER A N 1
ATOM 749 C CA . SER A 1 92 ? 12.186 1.270 7.214 1.00 93.50 92 SER A CA 1
ATOM 750 C C . SER A 1 92 ? 11.454 0.892 8.505 1.00 93.50 92 SER A C 1
ATOM 752 O O . SER A 1 92 ? 10.466 0.149 8.527 1.00 93.50 92 SER A O 1
ATOM 754 N N . LYS A 1 93 ? 11.913 1.443 9.634 1.00 93.62 93 LYS A N 1
ATOM 755 C CA . LYS A 1 93 ? 11.198 1.293 10.908 1.00 93.62 93 LYS A CA 1
ATOM 756 C C . LYS A 1 93 ? 9.760 1.816 10.809 1.00 93.62 93 LYS A C 1
ATOM 758 O O . LYS A 1 93 ? 8.869 1.210 11.389 1.00 93.62 93 LYS A O 1
ATOM 763 N N . MET A 1 94 ? 9.546 2.915 10.088 1.00 91.62 94 MET A N 1
ATOM 764 C CA . MET A 1 94 ? 8.220 3.501 9.906 1.00 91.62 94 MET A CA 1
ATOM 765 C C . MET A 1 94 ? 7.317 2.571 9.092 1.00 91.62 94 MET A C 1
ATOM 767 O O . MET A 1 94 ? 6.213 2.277 9.541 1.00 91.62 94 MET A O 1
ATOM 771 N N . ASP A 1 95 ? 7.812 2.044 7.969 1.00 93.06 95 ASP A N 1
ATOM 772 C CA . ASP A 1 95 ? 7.044 1.140 7.100 1.00 93.06 95 ASP A CA 1
ATOM 773 C C . ASP A 1 95 ? 6.586 -0.098 7.876 1.00 93.06 95 ASP A C 1
ATOM 775 O O . ASP A 1 95 ? 5.408 -0.452 7.866 1.00 93.06 95 ASP A O 1
ATOM 779 N N . LYS A 1 96 ? 7.500 -0.702 8.653 1.00 94.38 96 LYS A N 1
ATOM 780 C CA . LYS A 1 96 ? 7.195 -1.855 9.516 1.00 94.38 96 LYS A CA 1
ATOM 781 C C . LYS A 1 96 ? 6.080 -1.549 10.516 1.00 94.38 96 LYS A C 1
ATOM 783 O O . LYS A 1 96 ? 5.245 -2.414 10.768 1.00 94.38 96 LYS A O 1
ATOM 788 N N . GLU A 1 97 ? 6.057 -0.357 11.108 1.00 93.12 97 GLU A N 1
ATOM 789 C CA . GLU A 1 97 ? 5.000 0.023 12.052 1.00 93.12 97 GLU A CA 1
ATOM 790 C C . GLU A 1 97 ? 3.665 0.300 11.350 1.00 93.12 97 GLU A C 1
ATOM 792 O O . GLU A 1 97 ? 2.627 -0.141 11.844 1.00 93.12 97 GLU A O 1
ATOM 797 N N . ILE A 1 98 ? 3.673 0.941 10.177 1.00 92.25 98 ILE A N 1
ATOM 798 C CA . ILE A 1 98 ? 2.460 1.167 9.374 1.00 92.25 98 ILE A CA 1
ATOM 799 C C . ILE A 1 98 ? 1.833 -0.171 8.964 1.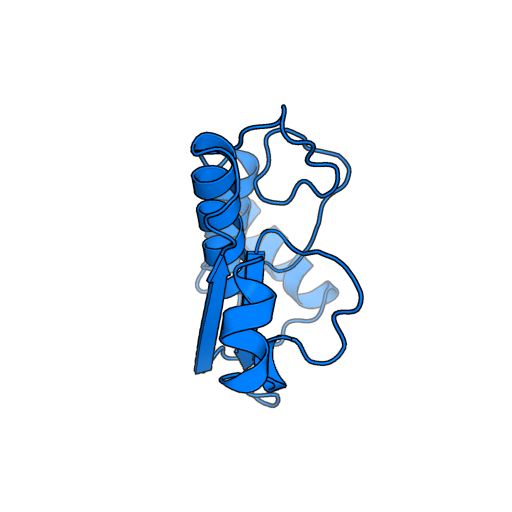00 92.25 98 ILE A C 1
ATOM 801 O O . ILE A 1 98 ? 0.641 -0.381 9.191 1.00 92.25 98 ILE A O 1
ATOM 805 N N . ILE A 1 99 ? 2.634 -1.112 8.455 1.00 93.75 99 ILE A N 1
ATOM 806 C CA . ILE A 1 99 ? 2.169 -2.453 8.064 1.00 93.75 99 ILE A CA 1
ATOM 807 C C . ILE A 1 99 ? 1.564 -3.192 9.270 1.00 93.75 99 ILE A C 1
ATOM 809 O O . ILE A 1 99 ? 0.484 -3.774 9.174 1.00 93.75 99 ILE A O 1
ATOM 813 N N . LYS A 1 100 ? 2.202 -3.131 10.448 1.00 94.12 100 LYS A N 1
ATOM 814 C CA . LYS A 1 100 ? 1.649 -3.733 11.679 1.00 94.12 100 LYS A CA 1
ATOM 815 C C . LYS A 1 100 ? 0.326 -3.103 12.110 1.00 94.12 100 LYS A C 1
ATOM 817 O O . LYS A 1 100 ? -0.525 -3.803 12.659 1.00 94.12 100 LYS A O 1
ATOM 822 N N . ILE A 1 101 ? 0.165 -1.793 11.924 1.00 94.31 101 ILE A N 1
ATOM 823 C CA . ILE A 1 101 ? -1.084 -1.086 12.221 1.00 94.31 101 ILE A CA 1
ATOM 824 C C . ILE A 1 101 ? -2.181 -1.532 11.254 1.00 94.31 101 ILE A C 1
ATOM 826 O O . ILE A 1 101 ? -3.275 -1.851 11.720 1.00 94.31 101 ILE A O 1
ATOM 830 N N . LEU A 1 102 ? -1.882 -1.600 9.951 1.00 93.19 102 LEU A N 1
ATOM 831 C CA . LEU A 1 102 ? -2.816 -2.054 8.918 1.00 93.19 102 LEU A CA 1
ATOM 832 C C . LEU A 1 102 ? -3.357 -3.452 9.229 1.00 93.19 102 LEU A C 1
ATOM 834 O O . LEU A 1 102 ? -4.563 -3.669 9.204 1.00 93.19 102 LEU A O 1
ATOM 838 N N . TYR A 1 103 ? -2.470 -4.379 9.592 1.00 93.12 103 TYR A N 1
ATOM 839 C CA . TYR A 1 103 ? -2.831 -5.766 9.896 1.00 93.12 103 TYR A CA 1
ATOM 840 C C . TYR A 1 103 ? -3.250 -6.013 11.344 1.00 93.12 103 TYR A C 1
ATOM 842 O O . TYR A 1 103 ? -3.451 -7.157 11.764 1.00 93.12 103 TYR A O 1
ATOM 850 N N . ASN A 1 104 ? -3.401 -4.961 12.146 1.00 95.62 104 ASN A N 1
ATOM 851 C CA . ASN A 1 104 ? -3.921 -5.131 13.488 1.00 95.62 104 ASN A CA 1
ATOM 852 C C . ASN A 1 104 ? -5.379 -5.624 13.422 1.00 95.62 104 ASN A C 1
ATOM 854 O O . ASN A 1 104 ? -6.179 -5.023 12.712 1.00 95.62 104 ASN A O 1
ATOM 858 N N . PRO A 1 105 ? -5.804 -6.619 14.226 1.00 95.12 105 PRO A N 1
ATOM 859 C CA . PRO A 1 105 ? -7.182 -7.119 14.188 1.00 95.12 105 PRO A CA 1
ATOM 860 C C . PRO A 1 105 ? -8.272 -6.060 14.413 1.00 95.12 105 PRO A C 1
ATOM 862 O O . PRO A 1 105 ? -9.421 -6.291 14.027 1.00 95.12 105 PRO A O 1
ATOM 865 N N . LYS A 1 106 ? -7.935 -4.929 15.053 1.00 95.69 106 LYS A N 1
ATOM 866 C CA . LYS A 1 106 ? -8.836 -3.782 15.252 1.00 95.69 106 LYS A CA 1
ATOM 867 C C . LYS A 1 106 ? -8.946 -2.871 14.025 1.00 95.69 106 LYS A C 1
ATOM 869 O O . LYS A 1 106 ? -9.934 -2.150 13.918 1.00 95.69 106 LYS A O 1
ATOM 874 N N . MET A 1 107 ? -7.955 -2.884 13.136 1.00 95.69 107 MET A N 1
ATOM 875 C CA . MET A 1 107 ? -7.971 -2.150 11.877 1.00 95.69 107 MET A CA 1
ATOM 876 C C . MET A 1 107 ? -8.779 -2.957 10.861 1.00 95.69 107 MET A C 1
ATOM 878 O O . MET A 1 107 ? -8.295 -3.916 10.270 1.00 95.69 107 MET A O 1
ATOM 882 N N . LYS A 1 108 ? -10.070 -2.640 10.750 1.00 95.00 108 LYS A N 1
ATOM 883 C CA . LYS A 1 108 ? -10.978 -3.304 9.810 1.00 95.00 108 LYS A CA 1
ATOM 884 C C . LYS A 1 108 ? -11.010 -2.562 8.468 1.00 95.00 108 LYS A C 1
ATOM 886 O O . LYS A 1 108 ? -10.801 -1.350 8.457 1.00 95.00 108 LYS A O 1
ATOM 891 N N . PRO A 1 109 ? -11.310 -3.250 7.357 1.00 93.75 109 PRO A N 1
ATOM 892 C CA . PRO A 1 109 ? -11.628 -2.588 6.096 1.00 93.75 109 PRO A CA 1
ATOM 893 C C . PRO A 1 109 ? -12.832 -1.636 6.222 1.00 93.75 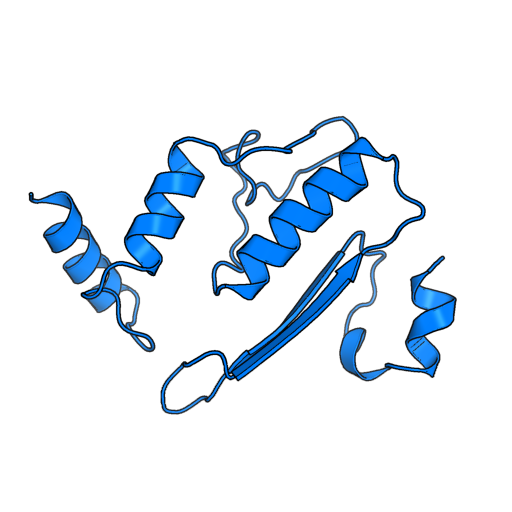109 PRO A C 1
ATOM 895 O O . PRO A 1 109 ? -13.682 -1.807 7.101 1.00 93.75 109 PRO A O 1
ATOM 898 N N . GLY A 1 110 ? -12.898 -0.616 5.360 1.00 92.12 110 GLY A N 1
ATOM 899 C CA . GLY A 1 110 ? -14.020 0.337 5.294 1.00 92.12 110 GLY A CA 1
ATOM 900 C C . GLY A 1 110 ? -14.046 1.414 6.387 1.00 92.12 110 GLY A C 1
ATOM 901 O O . GLY A 1 110 ? -15.027 2.151 6.522 1.00 92.12 110 GLY A O 1
ATOM 902 N N . LEU A 1 111 ? -12.990 1.528 7.198 1.00 94.62 111 LEU A N 1
ATOM 903 C CA . LEU A 1 111 ? -12.869 2.618 8.163 1.00 94.62 111 LEU A CA 1
ATOM 904 C C . LEU A 1 111 ? -12.547 3.929 7.439 1.00 94.62 111 LEU A C 1
ATOM 906 O O . LEU A 1 111 ? -11.528 4.049 6.767 1.00 94.62 111 LEU A O 1
ATOM 910 N N . ASP A 1 112 ? -13.393 4.937 7.640 1.00 94.50 112 ASP A N 1
ATOM 911 C CA . ASP A 1 112 ? -13.053 6.314 7.292 1.00 94.50 112 ASP A CA 1
ATOM 912 C C . ASP A 1 112 ? -11.907 6.846 8.170 1.00 94.50 112 ASP A C 1
ATOM 914 O O . ASP A 1 112 ? -11.558 6.266 9.205 1.00 94.50 112 ASP A O 1
ATOM 918 N N . TYR A 1 113 ? -11.359 7.999 7.781 1.00 93.81 113 TYR A N 1
ATOM 919 C CA . TYR A 1 113 ? -10.255 8.658 8.479 1.00 93.81 113 TYR A CA 1
ATOM 920 C C . TYR A 1 113 ? -10.479 8.772 9.998 1.00 93.81 113 TYR A C 1
ATOM 922 O O . TYR A 1 113 ? -9.605 8.419 10.789 1.00 93.81 113 TYR A O 1
ATOM 930 N N . ASN A 1 114 ? -11.667 9.209 10.431 1.00 97.31 114 ASN A N 1
ATOM 931 C CA . ASN A 1 114 ? -11.953 9.448 11.847 1.00 97.31 114 ASN A CA 1
ATOM 932 C C . ASN A 1 114 ? -12.011 8.141 12.647 1.00 97.31 114 ASN A C 1
ATOM 934 O O . ASN A 1 114 ? -11.588 8.088 13.807 1.00 97.31 114 ASN A O 1
ATOM 938 N N . LYS A 1 115 ? -12.564 7.077 12.059 1.00 97.25 115 LYS A N 1
ATOM 939 C CA . LYS A 1 115 ? -12.607 5.757 12.697 1.00 97.25 115 LYS A CA 1
ATOM 940 C C . LYS A 1 115 ? -11.223 5.113 12.729 1.00 97.25 115 LYS A C 1
ATOM 942 O O . LYS A 1 115 ? -10.838 4.597 13.780 1.00 97.25 115 LYS A O 1
ATOM 947 N N . ALA A 1 116 ? -10.470 5.196 11.633 1.00 95.56 116 ALA A N 1
ATOM 948 C CA . ALA A 1 116 ? -9.098 4.707 11.559 1.00 95.56 116 ALA A CA 1
ATOM 949 C C . ALA A 1 116 ? -8.213 5.400 12.605 1.00 95.56 116 ALA A C 1
ATOM 951 O O . ALA A 1 116 ? -7.545 4.725 13.385 1.00 95.56 116 ALA A O 1
ATOM 952 N N . GLU A 1 117 ? -8.292 6.728 12.732 1.00 96.00 117 GLU A N 1
ATOM 953 C CA . GLU A 1 117 ? -7.528 7.487 13.730 1.00 96.00 117 GLU A CA 1
ATOM 954 C C . GLU A 1 117 ? -7.841 7.031 15.170 1.00 96.00 117 GLU A C 1
ATOM 956 O O . GLU A 1 117 ? -6.937 6.847 15.993 1.00 96.00 117 GLU A O 1
ATOM 961 N N . LYS A 1 118 ? -9.120 6.786 15.489 1.00 96.56 118 LYS A N 1
ATOM 962 C CA . LYS A 1 118 ? -9.526 6.250 16.801 1.00 96.56 118 LYS A CA 1
ATOM 963 C C . LYS A 1 118 ? -8.935 4.865 17.057 1.00 96.56 118 LYS A C 1
ATOM 965 O O . LYS A 1 118 ? -8.440 4.621 18.158 1.00 96.56 118 LYS A O 1
ATOM 970 N N . VAL A 1 119 ? -8.969 3.975 16.066 1.00 96.88 119 VAL A N 1
ATOM 971 C CA . VAL A 1 119 ? -8.380 2.631 16.160 1.00 96.88 119 VAL A CA 1
ATOM 972 C C . VAL A 1 119 ? -6.867 2.718 16.357 1.00 96.88 119 VAL A C 1
ATOM 974 O O . VAL A 1 119 ? -6.341 2.079 17.268 1.00 96.88 119 VAL A O 1
ATOM 977 N N . ILE A 1 120 ? -6.174 3.565 15.592 1.00 95.69 120 ILE A N 1
ATOM 978 C CA . ILE A 1 120 ? -4.727 3.796 15.723 1.00 95.69 120 ILE A CA 1
ATOM 979 C C . ILE A 1 120 ? -4.391 4.255 17.141 1.00 95.69 120 ILE A C 1
ATOM 981 O O . ILE A 1 120 ? -3.540 3.658 17.797 1.00 95.69 120 ILE A O 1
ATOM 985 N N . LYS A 1 121 ? -5.115 5.248 17.676 1.00 95.25 121 LYS A N 1
ATOM 986 C CA . LYS A 1 121 ? -4.933 5.706 19.062 1.00 95.25 121 LYS A CA 1
ATOM 987 C C . LYS A 1 121 ? -5.111 4.567 20.071 1.00 95.25 121 LYS A C 1
ATOM 989 O O . LYS A 1 121 ? -4.390 4.535 21.058 1.00 95.25 121 LYS A O 1
ATOM 994 N N . GLN A 1 122 ? -6.029 3.625 19.852 1.00 94.88 122 GLN A N 1
ATOM 995 C CA . GLN A 1 122 ? -6.195 2.459 20.733 1.00 94.88 122 GLN A CA 1
ATOM 996 C C . GLN A 1 122 ? -5.073 1.423 20.597 1.00 94.88 122 GLN A C 1
ATOM 998 O O . GLN A 1 122 ? -4.762 0.747 21.574 1.00 94.88 122 GLN A O 1
ATOM 1003 N N . ILE A 1 123 ? -4.507 1.253 19.400 1.00 94.19 123 ILE A N 1
ATOM 1004 C CA . ILE A 1 123 ? -3.375 0.348 19.154 1.00 94.19 123 ILE A CA 1
ATOM 1005 C C . ILE A 1 123 ? -2.108 0.901 19.817 1.00 94.19 123 ILE A C 1
ATOM 1007 O O . ILE A 1 123 ? -1.365 0.140 20.433 1.00 94.19 123 ILE A O 1
ATOM 1011 N N . LEU A 1 124 ? -1.894 2.216 19.710 1.00 91.06 124 LEU A N 1
ATOM 1012 C CA . LEU A 1 124 ? -0.712 2.908 20.226 1.00 91.06 124 LEU A CA 1
ATOM 1013 C C . LEU A 1 124 ? -0.769 3.189 21.733 1.00 91.06 124 LEU A C 1
ATOM 1015 O O . LEU A 1 124 ? 0.279 3.253 22.360 1.00 91.06 124 LEU A O 1
ATOM 1019 N N . LYS A 1 125 ? -1.961 3.328 22.332 1.00 81.62 125 LYS A N 1
ATOM 1020 C CA . LYS A 1 125 ? -2.160 3.490 23.790 1.00 81.62 125 LYS A CA 1
ATOM 1021 C C . LYS A 1 125 ? -2.003 2.183 24.585 1.00 81.62 125 LYS A C 1
ATOM 1023 O O . LYS A 1 125 ? -2.651 2.021 25.619 1.00 81.62 125 LYS A O 1
ATOM 1028 N N . LYS A 1 126 ? -1.209 1.238 24.083 1.00 54.84 126 LYS A N 1
ATOM 1029 C CA . LYS A 1 126 ? -0.734 0.139 24.926 1.00 54.84 126 LYS A CA 1
ATOM 1030 C C . LYS A 1 126 ? 0.111 0.682 26.071 1.00 54.84 126 LYS A C 1
ATOM 1032 O O . LYS A 1 126 ? 0.850 1.661 25.834 1.00 54.84 126 LYS A O 1
#

pLDDT: mean 88.64, std 7.16, range [54.84, 97.31]

Radius of gyration: 16.26 Å; chains: 1; bounding box: 39×23×51 Å

Secondary structure (DSSP, 8-state):
-HHHHHTTT-GGGGTT--S--SEEEEEEE-TTT--EEEEEEEE-TTS-HHHHHHHHHHHHHHHTT----BSS-TTSTTBSS--TT----S--HHHHHHHHHHTSTT--TT--HHHHHHHHHHHH--

Sequence (126 aa):
MERERLEPLMPDLFENIETEINGIADIRFDTETFNISDARIFIDILQPKESIETTILEEITQSIGLMNNLEKYSNSVFYENKVDSIITVEYSKMDKEIIKILYNPKMKPGLDYNKAEKVIKQILKK

Foldseek 3Di:
DVCVVCCVVCVVQCPPPPDDDQKAKDWDADPVFRHTDDIDMDGDPVADPLVRLLRVVLNVLVRLPPVAADCPDLQASRDPPDDSVRGHNDHDPVNVVVVCLCPDPLNGGPDDPVSSVVSSCVVVVD